Protein AF-A0A0Q5LUD0-F1 (afdb_monomer)

Radius of gyration: 12.89 Å; Cα contacts (8 Å, |Δi|>4): 163; chains: 1; bounding box: 31×31×36 Å

Structure (mmCIF, N/CA/C/O backbone):
data_AF-A0A0Q5LUD0-F1
#
_entry.id   AF-A0A0Q5LUD0-F1
#
loop_
_atom_site.group_PDB
_atom_site.id
_atom_site.type_symbol
_atom_site.label_atom_id
_atom_site.label_alt_id
_atom_site.label_comp_id
_atom_site.label_asym_id
_atom_site.label_entity_id
_atom_site.label_seq_id
_atom_site.pdbx_PDB_ins_code
_atom_site.Cartn_x
_atom_site.Cartn_y
_atom_site.Cartn_z
_atom_site.occupancy
_atom_site.B_iso_or_equiv
_atom_site.auth_seq_id
_atom_site.auth_comp_id
_atom_site.auth_asym_id
_atom_site.auth_atom_id
_atom_site.pdbx_PDB_model_num
ATOM 1 N N . MET A 1 1 ? 1.339 0.818 -21.969 1.00 47.19 1 MET A N 1
ATOM 2 C CA . MET A 1 1 ? 1.732 1.423 -20.683 1.00 47.19 1 MET A CA 1
ATOM 3 C C . MET A 1 1 ? 0.597 1.118 -19.732 1.00 47.19 1 MET A C 1
ATOM 5 O O . MET A 1 1 ? -0.522 1.495 -20.048 1.00 47.19 1 MET A O 1
ATOM 9 N N . SER A 1 2 ? 0.837 0.315 -18.699 1.00 57.78 2 SER A N 1
ATOM 10 C CA . SER A 1 2 ? -0.188 0.043 -17.688 1.00 57.78 2 SER A CA 1
ATOM 11 C C . SER A 1 2 ? 0.062 0.996 -16.536 1.00 57.78 2 SER A C 1
ATOM 13 O O . SER A 1 2 ? 1.030 0.809 -15.810 1.00 57.78 2 SER A O 1
ATOM 15 N N . GLU A 1 3 ? -0.768 2.027 -16.431 1.00 75.50 3 GLU A N 1
ATOM 16 C CA . GLU A 1 3 ? -0.729 2.999 -15.338 1.00 75.50 3 GLU A CA 1
ATOM 17 C C . GLU A 1 3 ? -1.113 2.329 -14.009 1.00 75.50 3 GLU A C 1
ATOM 19 O O . GLU A 1 3 ? -1.827 1.318 -13.990 1.00 75.50 3 GLU A O 1
ATOM 24 N N . MET A 1 4 ? -0.617 2.878 -12.898 1.00 87.62 4 MET A N 1
ATOM 25 C CA . MET A 1 4 ? -0.999 2.450 -11.552 1.00 87.62 4 MET A CA 1
ATOM 26 C C . MET A 1 4 ? -2.492 2.717 -11.320 1.00 87.62 4 MET A C 1
ATOM 28 O O . MET A 1 4 ? -3.023 3.756 -11.706 1.00 87.62 4 MET A O 1
ATOM 32 N N . ARG A 1 5 ? -3.179 1.774 -10.675 1.00 90.25 5 ARG A N 1
ATOM 33 C CA . ARG A 1 5 ? -4.591 1.879 -10.305 1.00 90.25 5 ARG A CA 1
ATOM 34 C C . ARG A 1 5 ? -4.739 1.796 -8.799 1.00 90.25 5 ARG A C 1
ATOM 36 O O . ARG A 1 5 ? -4.110 0.965 -8.143 1.00 90.25 5 ARG A O 1
ATOM 43 N N . VAL A 1 6 ? -5.624 2.635 -8.278 1.00 90.38 6 VAL A N 1
ATOM 44 C CA . VAL A 1 6 ? -5.990 2.651 -6.865 1.00 90.38 6 VAL A CA 1
ATOM 45 C C . VAL A 1 6 ? -7.491 2.449 -6.741 1.00 90.38 6 VAL A C 1
ATOM 47 O O . VAL A 1 6 ? -8.281 3.109 -7.415 1.00 90.38 6 VAL A O 1
ATOM 50 N N . PHE A 1 7 ? -7.876 1.530 -5.868 1.00 91.31 7 PHE A N 1
ATOM 51 C CA . PHE A 1 7 ? -9.253 1.262 -5.484 1.00 91.31 7 PHE A CA 1
ATOM 52 C C . PHE A 1 7 ? -9.425 1.672 -4.028 1.00 91.31 7 PHE A C 1
ATOM 54 O O . PHE A 1 7 ? -8.546 1.420 -3.212 1.00 91.31 7 PHE A O 1
ATOM 61 N N . ILE A 1 8 ? -10.545 2.298 -3.689 1.00 91.25 8 ILE A N 1
ATOM 62 C CA . ILE A 1 8 ? -10.784 2.824 -2.345 1.00 91.25 8 ILE A CA 1
ATOM 63 C C . ILE A 1 8 ? -12.056 2.180 -1.815 1.00 91.25 8 ILE A C 1
ATOM 65 O O . ILE A 1 8 ? -13.118 2.296 -2.427 1.00 91.25 8 ILE A O 1
ATOM 69 N N . ILE A 1 9 ? -11.943 1.499 -0.680 1.00 88.88 9 ILE A N 1
ATOM 70 C CA . ILE A 1 9 ? -13.078 1.031 0.107 1.00 88.88 9 ILE A CA 1
ATOM 71 C C . ILE A 1 9 ? -13.121 1.905 1.353 1.00 88.88 9 ILE A C 1
ATOM 73 O O . ILE A 1 9 ? -12.400 1.676 2.323 1.00 88.88 9 ILE A O 1
ATOM 77 N N . ASP A 1 10 ? -13.943 2.946 1.281 1.00 88.19 10 ASP A N 1
ATOM 78 C CA . ASP A 1 10 ? -14.176 3.860 2.389 1.00 88.19 10 ASP A CA 1
ATOM 79 C C . ASP A 1 10 ? -15.261 3.296 3.311 1.00 88.19 10 ASP A C 1
ATOM 81 O O . ASP A 1 10 ? -16.416 3.112 2.917 1.00 88.19 10 ASP A O 1
ATOM 85 N N . THR A 1 11 ? -14.874 3.004 4.546 1.00 84.19 11 THR A N 1
ATOM 86 C CA . THR A 1 11 ? -15.768 2.523 5.601 1.00 84.19 11 THR A CA 1
ATOM 87 C C . THR A 1 11 ? -16.035 3.592 6.662 1.00 84.19 11 THR A C 1
ATOM 89 O O . THR A 1 11 ? -16.627 3.292 7.696 1.00 84.19 11 THR A O 1
ATOM 92 N N . GLY A 1 12 ? -15.656 4.853 6.430 1.00 82.38 12 GLY A N 1
ATOM 93 C CA . GLY A 1 12 ? -15.814 5.954 7.387 1.00 82.38 12 GLY A CA 1
ATOM 94 C C . GLY A 1 12 ? -17.266 6.231 7.798 1.00 82.38 12 GLY A C 1
ATOM 95 O O . GLY A 1 12 ? -17.514 6.782 8.867 1.00 82.38 12 GLY A O 1
ATOM 96 N N . HIS A 1 13 ? -18.233 5.791 6.989 1.00 81.94 13 HIS A N 1
ATOM 97 C CA . HIS A 1 13 ? -19.666 5.856 7.295 1.00 81.94 13 HIS A CA 1
ATOM 98 C C . HIS A 1 13 ? -20.258 4.541 7.836 1.00 81.94 13 HIS A C 1
ATOM 100 O O . HIS A 1 13 ? -21.471 4.450 8.025 1.00 81.94 13 HI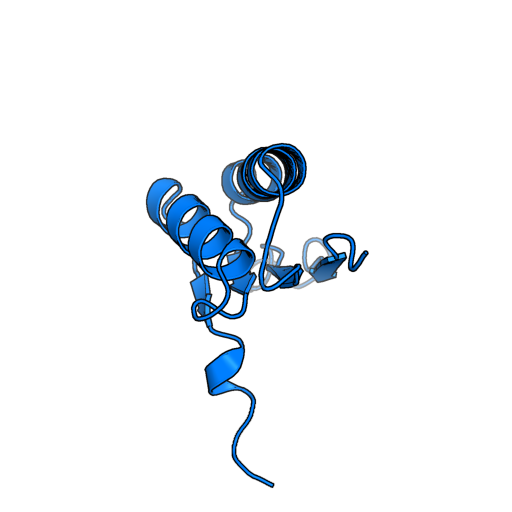S A O 1
ATOM 106 N N . MET A 1 14 ? -19.435 3.517 8.071 1.00 80.81 14 MET A N 1
ATOM 107 C CA . MET A 1 14 ? -19.853 2.269 8.714 1.00 80.81 14 MET A CA 1
ATOM 108 C C . MET A 1 14 ? -19.820 2.392 10.246 1.00 80.81 14 MET A C 1
ATOM 110 O O . MET A 1 14 ? -19.491 3.442 10.805 1.00 80.81 14 MET A O 1
ATOM 114 N N . ALA A 1 15 ? -20.210 1.311 10.931 1.00 74.88 15 ALA A N 1
ATOM 115 C CA . ALA A 1 15 ? -20.168 1.230 12.388 1.00 74.88 15 ALA A CA 1
ATOM 116 C C . ALA A 1 15 ? -18.757 1.569 12.925 1.00 74.88 15 ALA A C 1
ATOM 118 O O . ALA A 1 15 ? -17.782 1.249 12.245 1.00 74.88 15 ALA A O 1
ATOM 119 N N . PRO A 1 16 ? -18.623 2.197 14.111 1.00 74.06 16 PRO A N 1
ATOM 120 C CA . PRO A 1 16 ? -17.337 2.642 14.666 1.00 74.06 16 PRO A CA 1
ATOM 121 C C . PRO A 1 16 ? -16.238 1.577 14.698 1.00 74.06 16 PRO A C 1
ATOM 123 O O . PRO A 1 16 ? -15.068 1.880 14.501 1.00 74.06 16 PRO A O 1
ATOM 126 N N . GLU A 1 17 ? -16.614 0.316 14.888 1.00 69.25 17 GLU A N 1
ATOM 127 C CA . GLU A 1 17 ? -15.705 -0.832 14.929 1.00 69.25 17 GLU A CA 1
ATOM 128 C C . GLU A 1 17 ? -15.150 -1.208 13.543 1.00 69.25 17 GLU A C 1
ATOM 130 O O . GLU A 1 17 ? -14.185 -1.962 13.442 1.00 69.25 17 GLU A O 1
ATOM 135 N N . LEU A 1 18 ? -15.772 -0.692 12.481 1.00 65.56 18 LEU A N 1
ATOM 136 C CA . LEU A 1 18 ? -15.399 -0.861 11.077 1.00 65.56 18 LEU A CA 1
ATOM 137 C C . LEU A 1 18 ? -14.825 0.428 10.473 1.00 65.56 18 LEU A C 1
ATOM 139 O O . LEU A 1 18 ? -14.522 0.448 9.280 1.00 65.56 18 LEU A O 1
ATOM 143 N N . GLN A 1 19 ? -14.694 1.501 11.263 1.00 69.25 19 GLN A N 1
ATOM 144 C CA . GLN A 1 19 ? -14.129 2.766 10.803 1.00 69.25 19 GLN A CA 1
ATOM 145 C C . GLN A 1 19 ? -12.624 2.605 10.571 1.00 69.25 19 GLN A C 1
ATOM 147 O O . GLN A 1 19 ? -11.856 2.320 11.486 1.00 69.25 19 GLN A O 1
ATOM 152 N N . GLY A 1 20 ? -12.221 2.774 9.315 1.00 73.00 20 GLY A N 1
ATOM 153 C CA . GLY A 1 20 ? -10.863 2.540 8.835 1.00 73.00 20 GLY A CA 1
ATOM 154 C C . GLY A 1 20 ? -10.940 1.968 7.429 1.00 73.00 20 GLY A C 1
ATOM 155 O O . GLY A 1 20 ? -11.345 0.824 7.245 1.00 73.00 20 GLY A O 1
ATOM 156 N N . GLY A 1 21 ? -10.621 2.782 6.425 1.00 88.06 21 GLY A N 1
ATOM 157 C CA . GLY A 1 21 ? -10.765 2.353 5.042 1.00 88.06 21 GLY A CA 1
ATOM 158 C C . GLY A 1 21 ? -9.651 1.406 4.592 1.00 88.06 21 GLY A C 1
ATOM 159 O O . GLY A 1 21 ? -8.639 1.207 5.270 1.00 88.06 21 GLY A O 1
ATOM 160 N N . LEU A 1 22 ? -9.843 0.819 3.416 1.00 90.44 22 LEU A N 1
ATOM 161 C CA . LEU A 1 22 ? -8.877 -0.037 2.736 1.00 90.44 22 LEU A CA 1
ATOM 162 C C . LEU A 1 22 ? -8.577 0.570 1.367 1.00 90.44 22 LEU A C 1
ATOM 164 O O . LEU A 1 22 ? -9.506 0.878 0.618 1.00 90.44 22 LEU A O 1
ATOM 168 N N . ILE A 1 23 ? -7.300 0.691 1.009 1.00 93.62 23 ILE A N 1
ATOM 169 C CA . ILE A 1 23 ? -6.919 0.972 -0.378 1.00 93.62 23 ILE A CA 1
ATOM 170 C C . ILE A 1 23 ? -6.381 -0.280 -1.059 1.00 93.62 23 ILE A C 1
ATOM 172 O O . ILE A 1 23 ? -5.554 -0.996 -0.506 1.00 93.62 23 ILE A O 1
ATOM 176 N N . GLY A 1 24 ? -6.854 -0.547 -2.269 1.00 93.06 24 GLY A N 1
ATOM 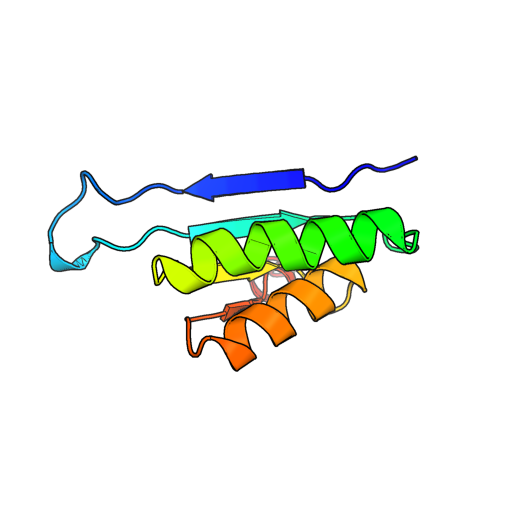177 C CA . GLY A 1 24 ? -6.299 -1.537 -3.180 1.00 93.06 24 GLY A CA 1
ATOM 178 C C . GLY A 1 24 ? -5.328 -0.870 -4.143 1.00 93.06 24 GLY A C 1
ATOM 179 O O . GLY A 1 24 ? -5.684 0.128 -4.763 1.00 93.06 24 GLY A O 1
ATOM 180 N N . VAL A 1 25 ? -4.129 -1.420 -4.295 1.00 93.94 25 VAL A N 1
ATOM 181 C CA . VAL A 1 25 ? -3.107 -0.929 -5.221 1.00 93.94 25 VAL A CA 1
ATOM 182 C C . VAL A 1 25 ? -2.766 -2.017 -6.230 1.00 93.94 25 VAL A C 1
ATOM 184 O O . VAL A 1 25 ? -2.351 -3.121 -5.871 1.00 93.94 25 VAL A O 1
ATOM 187 N N . GLU A 1 26 ? -2.903 -1.678 -7.505 1.00 91.44 26 GLU A N 1
ATOM 188 C CA . GLU A 1 26 ? -2.489 -2.496 -8.641 1.00 91.44 26 GLU A CA 1
ATOM 189 C C . GLU A 1 26 ? -1.569 -1.655 -9.533 1.00 91.44 26 GLU A C 1
ATOM 191 O O . GLU A 1 26 ? -1.786 -0.460 -9.722 1.00 91.44 26 GLU A O 1
ATOM 196 N N . GLY A 1 27 ? -0.525 -2.252 -10.101 1.00 85.94 27 GLY A N 1
ATOM 197 C CA . GLY A 1 27 ? 0.366 -1.514 -10.988 1.00 85.94 27 GLY A CA 1
ATOM 198 C C . GLY A 1 27 ? 1.190 -2.403 -11.901 1.00 85.94 27 GLY A C 1
ATOM 199 O O . GLY A 1 27 ? 1.125 -3.630 -11.844 1.00 85.94 27 GLY A O 1
ATOM 200 N N . SER A 1 28 ? 1.964 -1.754 -12.769 1.00 81.94 28 SER A N 1
ATOM 201 C CA . SER A 1 28 ? 2.812 -2.413 -13.763 1.00 81.94 28 SER A CA 1
ATOM 202 C C . SER A 1 28 ? 3.797 -3.407 -13.136 1.00 81.94 28 SER A C 1
ATOM 204 O O . SER A 1 28 ? 4.426 -3.133 -12.112 1.00 81.94 28 SER A O 1
ATOM 206 N N . SER A 1 29 ? 4.016 -4.538 -13.815 1.00 85.56 29 SER A N 1
ATOM 207 C CA . SER A 1 29 ? 5.085 -5.492 -13.485 1.00 85.56 29 SER A CA 1
ATOM 208 C C . SER A 1 29 ? 6.489 -4.949 -13.787 1.00 85.56 29 SER A C 1
ATOM 210 O O . SER A 1 29 ? 7.474 -5.518 -13.327 1.00 85.56 29 SER A O 1
ATOM 212 N N . ASN A 1 30 ? 6.596 -3.857 -14.550 1.00 90.44 30 ASN A N 1
ATOM 213 C CA . ASN A 1 30 ? 7.852 -3.165 -14.839 1.00 90.44 30 ASN A CA 1
ATOM 214 C C . ASN A 1 30 ? 7.668 -1.645 -14.670 1.00 90.44 30 ASN A C 1
ATOM 216 O O . ASN A 1 30 ? 7.545 -0.931 -15.669 1.00 90.44 30 ASN A O 1
ATOM 220 N N . PRO A 1 31 ? 7.568 -1.149 -13.424 1.00 91.94 31 PRO A N 1
ATOM 221 C CA . PRO A 1 31 ? 7.277 0.252 -13.176 1.00 91.94 31 PRO A CA 1
ATOM 222 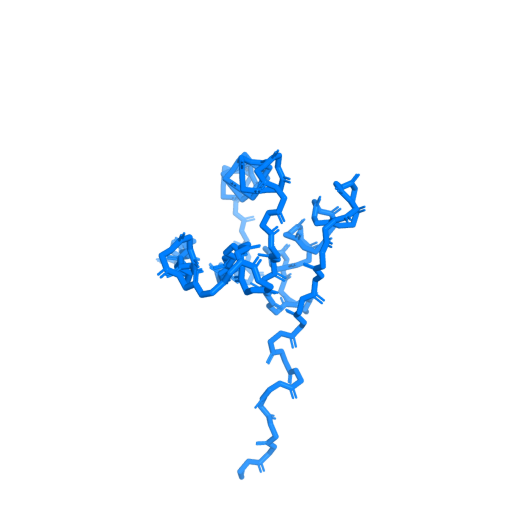C C . PRO A 1 31 ? 8.513 1.133 -13.378 1.00 91.94 31 PRO A C 1
ATOM 224 O O . PRO A 1 31 ? 9.629 0.826 -12.937 1.00 91.94 31 PRO A O 1
ATOM 227 N N . THR A 1 32 ? 8.283 2.279 -13.996 1.00 93.75 32 THR A N 1
ATOM 228 C CA . THR A 1 32 ? 9.212 3.397 -14.101 1.00 93.75 32 THR A CA 1
ATOM 229 C C . THR A 1 32 ? 9.515 4.000 -12.722 1.00 93.75 32 THR A C 1
ATOM 231 O O . THR A 1 32 ? 8.757 3.819 -11.765 1.00 93.75 32 THR A O 1
ATOM 234 N N . PRO A 1 33 ? 10.610 4.769 -12.578 1.00 94.38 33 PRO A N 1
ATOM 235 C CA . PRO A 1 33 ? 10.887 5.494 -11.338 1.00 94.38 33 PRO A CA 1
ATOM 236 C C . PRO A 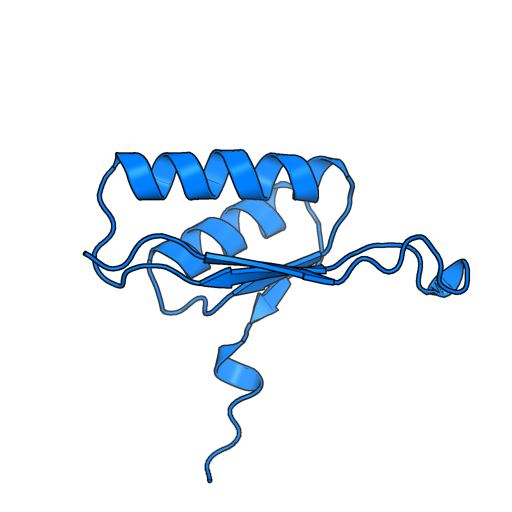1 33 ? 9.768 6.456 -10.911 1.00 94.38 33 PRO A C 1
ATOM 238 O O . PRO A 1 33 ? 9.591 6.675 -9.714 1.00 94.38 33 PRO A O 1
ATOM 241 N N . ALA A 1 34 ? 9.022 7.017 -11.869 1.00 93.38 34 ALA A N 1
ATOM 242 C CA . ALA A 1 34 ? 7.887 7.895 -11.593 1.00 93.38 34 ALA A CA 1
ATOM 243 C C . ALA A 1 34 ? 6.718 7.117 -10.971 1.00 93.38 34 ALA A C 1
ATOM 245 O O . ALA A 1 34 ? 6.256 7.497 -9.902 1.00 93.38 34 ALA A O 1
ATOM 246 N N . GLU A 1 35 ? 6.334 5.977 -11.554 1.00 92.44 35 GLU A N 1
ATOM 247 C CA . GLU A 1 35 ? 5.268 5.113 -11.014 1.00 92.44 35 GLU A CA 1
ATOM 248 C C . GLU A 1 35 ? 5.618 4.574 -9.617 1.00 92.44 35 GLU A C 1
ATOM 250 O O . GLU A 1 35 ? 4.765 4.482 -8.739 1.00 92.44 35 GLU A O 1
ATOM 255 N N . LYS A 1 36 ? 6.896 4.260 -9.362 1.00 94.75 36 LYS A N 1
ATOM 256 C CA . LYS A 1 36 ? 7.349 3.867 -8.015 1.00 94.75 36 LYS A CA 1
ATOM 257 C C . LYS A 1 36 ? 7.171 4.995 -7.000 1.00 94.75 36 LYS A C 1
ATOM 259 O O . LYS A 1 36 ? 6.768 4.736 -5.869 1.00 94.75 36 LYS A O 1
ATOM 264 N N . ARG A 1 37 ? 7.499 6.230 -7.390 1.00 95.50 37 ARG A N 1
ATOM 265 C CA . ARG A 1 37 ? 7.343 7.409 -6.532 1.00 95.50 37 ARG A CA 1
ATOM 266 C C . ARG A 1 37 ? 5.872 7.678 -6.242 1.00 95.50 37 ARG A C 1
ATOM 268 O O . ARG A 1 37 ? 5.516 7.812 -5.078 1.00 95.50 37 ARG A O 1
ATOM 275 N N . GLU A 1 38 ? 5.046 7.679 -7.280 1.00 94.19 38 GLU A N 1
ATOM 276 C CA . GLU A 1 38 ? 3.598 7.853 -7.175 1.00 94.19 38 GLU A CA 1
ATOM 277 C C . GLU A 1 38 ? 2.973 6.814 -6.236 1.00 94.19 38 GLU A C 1
ATOM 279 O O . GLU A 1 38 ? 2.159 7.168 -5.383 1.00 94.19 38 GLU A O 1
ATOM 284 N N . CYS A 1 39 ? 3.409 5.552 -6.324 1.00 95.25 39 CYS A N 1
ATOM 285 C CA . CYS A 1 39 ? 2.975 4.502 -5.408 1.00 95.25 39 CYS A CA 1
ATOM 286 C C . CYS A 1 39 ? 3.280 4.851 -3.951 1.00 95.25 39 CYS A C 1
ATOM 288 O O . CYS A 1 39 ? 2.387 4.795 -3.109 1.00 95.25 39 CYS A O 1
ATOM 290 N N . VAL A 1 40 ? 4.526 5.217 -3.643 1.00 95.88 40 VAL A N 1
ATOM 291 C CA . VAL A 1 40 ? 4.925 5.544 -2.268 1.00 95.88 40 VAL A CA 1
ATOM 292 C C . VAL A 1 40 ? 4.178 6.776 -1.766 1.00 95.88 40 VAL A C 1
ATOM 294 O O . VAL A 1 40 ? 3.650 6.745 -0.657 1.00 95.88 40 VAL A O 1
ATOM 297 N N . GLU A 1 41 ? 4.099 7.840 -2.565 1.00 96.38 41 GLU A N 1
ATOM 298 C CA . GLU A 1 41 ? 3.411 9.082 -2.194 1.00 96.38 41 GLU A CA 1
ATOM 299 C C . GLU A 1 41 ? 1.927 8.830 -1.916 1.00 96.38 41 GLU A C 1
ATOM 301 O O . GLU A 1 41 ? 1.433 9.199 -0.850 1.00 96.38 41 GLU A O 1
ATOM 306 N N . THR A 1 42 ? 1.241 8.134 -2.825 1.00 95.25 42 THR A N 1
ATOM 307 C CA . THR A 1 42 ? -0.186 7.828 -2.694 1.00 95.25 42 THR A CA 1
ATOM 308 C C . THR A 1 42 ? -0.448 6.936 -1.488 1.00 95.25 42 THR A C 1
ATOM 310 O O . THR A 1 42 ? -1.258 7.289 -0.634 1.00 95.25 42 THR A O 1
ATOM 313 N N . VAL A 1 43 ? 0.263 5.810 -1.363 1.00 95.88 43 VAL A N 1
ATOM 314 C CA . VAL A 1 43 ? 0.066 4.869 -0.249 1.00 95.88 43 VAL A CA 1
ATOM 315 C C . VAL A 1 43 ? 0.364 5.546 1.087 1.00 95.88 43 VAL A C 1
ATOM 317 O O . VAL A 1 43 ? -0.420 5.403 2.022 1.00 95.88 43 VAL A O 1
ATOM 320 N N . SER A 1 44 ? 1.421 6.359 1.169 1.00 96.69 44 SER A N 1
ATOM 321 C CA . SER A 1 44 ? 1.778 7.071 2.403 1.00 96.69 44 SER A CA 1
ATOM 322 C C . SER A 1 44 ? 0.655 7.983 2.904 1.00 96.69 44 SER A C 1
ATOM 324 O O . SER A 1 44 ? 0.429 8.047 4.110 1.00 96.69 44 SER A O 1
ATOM 326 N N . GLN A 1 45 ? -0.087 8.654 2.014 1.00 94.94 45 GLN A N 1
ATOM 327 C CA . GLN A 1 45 ? -1.213 9.509 2.417 1.00 94.94 45 GLN A CA 1
ATOM 328 C C . GLN A 1 45 ? -2.319 8.731 3.139 1.00 94.94 45 GLN A C 1
ATOM 330 O O . GLN A 1 45 ? -2.869 9.228 4.120 1.00 94.94 45 GLN A O 1
ATOM 335 N N . TYR A 1 46 ? -2.627 7.515 2.685 1.00 92.94 46 TYR A N 1
ATOM 336 C CA . TYR A 1 46 ? -3.649 6.663 3.303 1.00 92.94 46 TYR A CA 1
ATOM 337 C C . TYR A 1 46 ? -3.128 5.951 4.553 1.00 92.94 46 TYR A C 1
ATOM 339 O O . TYR A 1 46 ? -3.834 5.865 5.556 1.00 92.94 46 TYR A O 1
ATOM 347 N N . VAL A 1 47 ? -1.862 5.530 4.539 1.00 93.62 47 VAL A N 1
ATOM 348 C CA . VAL A 1 47 ? -1.175 4.988 5.718 1.00 93.62 47 VAL A CA 1
ATOM 349 C C . VAL A 1 47 ? -1.192 5.995 6.874 1.00 93.62 47 VAL A C 1
ATOM 351 O O . VAL A 1 47 ? -1.523 5.627 7.997 1.00 93.62 47 VAL A O 1
ATOM 354 N N . MET A 1 48 ? -0.917 7.279 6.611 1.00 93.12 48 MET A N 1
ATOM 355 C CA . MET A 1 48 ? -0.989 8.340 7.631 1.00 93.12 48 MET A CA 1
ATOM 356 C C . MET A 1 48 ? -2.400 8.544 8.199 1.00 93.12 48 MET A C 1
ATOM 358 O O . MET A 1 48 ? -2.547 9.036 9.314 1.00 93.12 48 MET A O 1
ATOM 362 N N . GLN A 1 49 ? -3.433 8.159 7.451 1.00 90.06 49 GLN A N 1
ATOM 363 C CA . GLN A 1 49 ? -4.823 8.170 7.909 1.00 90.06 49 GLN A CA 1
ATOM 364 C C . GLN A 1 49 ? -5.206 6.873 8.645 1.00 90.06 49 GLN A C 1
ATOM 366 O O . GLN A 1 49 ? -6.349 6.734 9.073 1.00 90.06 49 GLN A O 1
ATOM 371 N N . GLY A 1 50 ? -4.276 5.923 8.789 1.00 89.88 50 GLY A N 1
ATOM 372 C CA . GLY A 1 50 ? -4.497 4.631 9.440 1.00 89.88 50 GLY A CA 1
ATOM 373 C C . GLY A 1 50 ? -5.212 3.598 8.567 1.00 89.88 50 GLY A C 1
ATOM 374 O O . GLY A 1 50 ? -5.720 2.610 9.092 1.00 89.88 50 GLY A O 1
ATOM 375 N N . TRP A 1 51 ? -5.291 3.818 7.252 1.00 92.75 51 TRP A N 1
ATOM 376 C CA . TRP A 1 51 ? -6.011 2.924 6.347 1.00 92.75 51 TRP A CA 1
ATOM 377 C C . TRP A 1 51 ? -5.197 1.665 6.059 1.00 92.75 51 TRP A C 1
ATOM 379 O O . TRP A 1 51 ? -3.976 1.714 5.900 1.00 92.75 51 TRP A O 1
ATOM 389 N N . ALA A 1 52 ? -5.888 0.533 5.948 1.00 92.75 52 ALA A N 1
ATOM 390 C CA . ALA A 1 52 ? -5.276 -0.720 5.538 1.00 92.75 52 ALA A CA 1
ATOM 391 C C . ALA A 1 52 ? -4.894 -0.678 4.049 1.00 92.75 52 ALA A C 1
ATOM 393 O O . ALA A 1 52 ? -5.539 -0.006 3.238 1.00 92.75 52 ALA A O 1
ATOM 394 N N . ILE A 1 53 ? -3.870 -1.445 3.675 1.00 95.06 53 ILE A N 1
ATOM 395 C CA . ILE A 1 53 ? -3.352 -1.512 2.305 1.00 95.06 53 ILE A CA 1
ATOM 396 C C . ILE A 1 53 ? -3.541 -2.925 1.755 1.00 95.06 53 ILE A C 1
ATOM 398 O O . ILE A 1 53 ? -3.153 -3.901 2.390 1.00 95.06 53 ILE A O 1
ATOM 402 N N . ALA A 1 54 ? -4.094 -3.053 0.557 1.00 94.56 54 ALA A N 1
ATOM 403 C CA . ALA A 1 54 ? -4.199 -4.305 -0.174 1.00 94.56 54 ALA A CA 1
ATOM 404 C C . ALA A 1 54 ? -3.439 -4.220 -1.496 1.00 94.56 54 ALA A C 1
ATOM 406 O O . ALA A 1 54 ? -3.668 -3.312 -2.288 1.00 94.56 54 ALA A O 1
ATOM 407 N N . ALA A 1 55 ? -2.555 -5.176 -1.763 1.00 94.00 55 ALA A N 1
ATOM 408 C CA . ALA A 1 55 ? -1.856 -5.265 -3.043 1.00 94.00 55 ALA A CA 1
ATOM 409 C C . ALA A 1 55 ? -1.374 -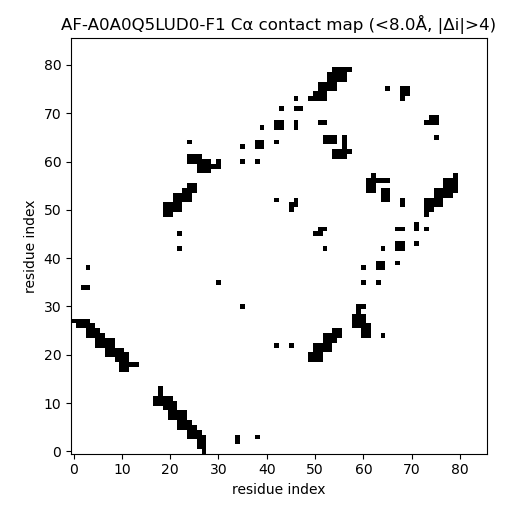6.694 -3.321 1.00 94.00 55 ALA A C 1
ATOM 411 O O . ALA A 1 55 ? -1.299 -7.528 -2.414 1.00 94.00 55 ALA A O 1
ATOM 412 N N . ASP A 1 56 ? -1.011 -6.983 -4.570 1.00 92.19 56 ASP A N 1
ATOM 413 C CA . ASP A 1 56 ? -0.231 -8.179 -4.900 1.00 92.19 56 ASP A CA 1
ATOM 414 C C . ASP A 1 56 ? 1.258 -7.922 -4.615 1.00 92.19 56 ASP A C 1
ATOM 416 O O . ASP A 1 56 ? 1.962 -7.280 -5.402 1.00 92.19 56 ASP A O 1
ATOM 420 N N . ALA A 1 57 ? 1.743 -8.456 -3.491 1.00 91.75 57 ALA A N 1
ATOM 421 C CA . ALA A 1 57 ? 3.129 -8.305 -3.048 1.00 91.75 57 ALA A CA 1
ATOM 422 C C . ALA A 1 57 ? 4.167 -9.000 -3.955 1.00 91.75 57 ALA A C 1
ATOM 424 O O . ALA A 1 57 ? 5.366 -8.809 -3.753 1.00 91.75 57 ALA A O 1
ATOM 425 N N . HIS A 1 58 ? 3.744 -9.803 -4.937 1.00 90.75 58 HIS A N 1
ATOM 426 C CA . HIS A 1 58 ? 4.637 -10.383 -5.943 1.00 90.75 58 HIS A CA 1
ATOM 427 C C . HIS A 1 58 ? 4.914 -9.431 -7.112 1.00 90.75 58 HIS A C 1
ATOM 429 O O . HIS A 1 58 ? 5.838 -9.668 -7.891 1.00 90.75 58 HIS A O 1
ATOM 435 N N . THR A 1 59 ? 4.160 -8.338 -7.231 1.00 91.38 59 THR A N 1
ATOM 436 C CA . THR A 1 59 ? 4.438 -7.279 -8.208 1.00 91.38 59 THR A CA 1
ATOM 437 C C . THR A 1 59 ? 5.361 -6.214 -7.606 1.00 91.38 59 THR A C 1
ATOM 439 O O . THR A 1 59 ? 5.273 -5.943 -6.408 1.00 91.38 59 THR A O 1
ATOM 442 N N . PRO A 1 60 ? 6.222 -5.538 -8.393 1.00 94.38 60 PRO A N 1
ATOM 443 C CA . PRO A 1 60 ? 7.086 -4.488 -7.850 1.00 94.38 60 PRO A CA 1
ATOM 444 C C . PRO A 1 60 ? 6.322 -3.322 -7.203 1.00 94.38 60 PRO A C 1
ATOM 446 O O . PRO A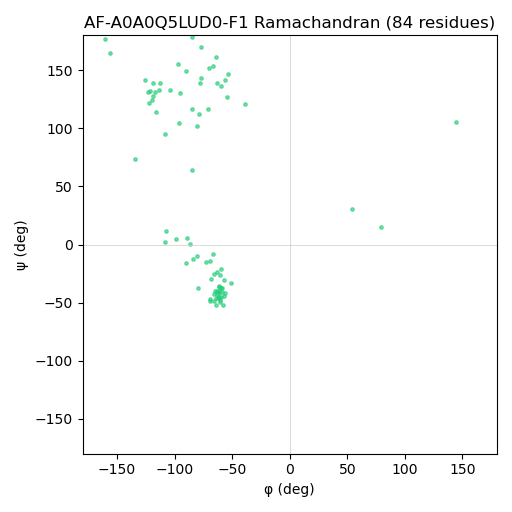 1 60 ? 6.768 -2.800 -6.186 1.00 94.38 60 PRO A O 1
ATOM 449 N N . ILE A 1 61 ? 5.174 -2.922 -7.765 1.00 94.75 61 ILE A N 1
ATOM 450 C CA . ILE A 1 61 ? 4.313 -1.882 -7.178 1.00 94.75 61 ILE A CA 1
ATOM 451 C C . ILE A 1 61 ? 3.648 -2.382 -5.894 1.00 94.75 61 ILE A C 1
ATOM 453 O O . ILE A 1 61 ? 3.699 -1.697 -4.876 1.00 94.75 61 ILE A O 1
ATOM 457 N N . GLY A 1 62 ? 3.072 -3.586 -5.899 1.00 94.31 62 GLY A N 1
ATOM 458 C CA . GLY A 1 62 ? 2.421 -4.110 -4.702 1.00 94.31 62 GLY A CA 1
ATOM 459 C C . GLY A 1 62 ? 3.398 -4.433 -3.572 1.00 94.31 62 GLY A C 1
ATOM 460 O O . GLY A 1 62 ? 3.051 -4.262 -2.407 1.00 94.31 62 GLY A O 1
ATOM 461 N N . TRP A 1 63 ? 4.644 -4.797 -3.887 1.00 95.25 63 TRP A N 1
ATOM 462 C CA . TRP A 1 63 ? 5.713 -4.914 -2.895 1.00 95.25 63 TRP A CA 1
ATOM 463 C C . TRP A 1 63 ? 6.077 -3.562 -2.269 1.00 95.25 63 TRP A C 1
ATOM 465 O O . TRP A 1 63 ? 6.226 -3.475 -1.052 1.00 95.25 63 TRP A O 1
ATOM 475 N N . LEU A 1 64 ? 6.166 -2.489 -3.067 1.00 96.50 64 LEU A N 1
ATOM 476 C CA . LEU A 1 64 ? 6.375 -1.139 -2.532 1.00 96.50 64 LEU A CA 1
ATOM 477 C C . LEU A 1 64 ? 5.220 -0.716 -1.619 1.00 96.50 64 LEU A C 1
ATOM 479 O O . LEU A 1 64 ? 5.471 -0.236 -0.517 1.00 96.50 64 LEU A O 1
ATOM 483 N N . ALA A 1 65 ? 3.974 -0.958 -2.032 1.00 96.00 65 ALA A N 1
ATOM 484 C CA . ALA A 1 65 ? 2.802 -0.692 -1.203 1.00 96.00 65 ALA A CA 1
ATOM 485 C C . ALA A 1 65 ? 2.841 -1.479 0.121 1.00 96.00 65 ALA A C 1
ATOM 487 O O . ALA A 1 65 ? 2.546 -0.914 1.174 1.00 96.00 65 ALA A O 1
ATOM 488 N N . ALA A 1 66 ? 3.264 -2.749 0.085 1.00 96.06 66 ALA A N 1
ATOM 489 C CA . ALA A 1 66 ? 3.432 -3.581 1.275 1.00 96.06 66 ALA A CA 1
ATOM 490 C C . ALA A 1 66 ? 4.485 -3.014 2.240 1.00 96.06 66 ALA A C 1
ATOM 492 O O . ALA A 1 66 ? 4.217 -2.901 3.433 1.00 96.06 66 ALA A O 1
ATOM 493 N N . LEU A 1 67 ? 5.648 -2.593 1.730 1.00 97.75 67 LEU A N 1
ATOM 494 C CA . LEU A 1 67 ? 6.687 -1.965 2.553 1.00 97.75 67 LEU A CA 1
ATOM 495 C C . LEU A 1 67 ? 6.234 -0.641 3.169 1.00 97.75 67 LEU A C 1
ATOM 497 O O . LEU A 1 67 ? 6.557 -0.348 4.320 1.00 97.75 67 LEU A O 1
ATOM 501 N N . THR A 1 68 ? 5.501 0.181 2.415 1.00 97.00 68 THR A N 1
ATOM 502 C CA . THR A 1 68 ? 4.959 1.441 2.939 1.00 97.00 68 THR A CA 1
ATOM 503 C C . THR A 1 68 ? 3.927 1.176 4.039 1.00 97.00 68 THR A C 1
ATOM 505 O O . THR A 1 68 ? 3.958 1.849 5.068 1.00 97.00 68 THR A O 1
ATOM 508 N N . ALA A 1 69 ? 3.072 0.161 3.868 1.00 95.56 69 ALA A N 1
ATOM 509 C CA . ALA A 1 69 ? 2.120 -0.278 4.888 1.00 95.56 69 ALA A CA 1
ATOM 510 C C . ALA A 1 69 ? 2.825 -0.746 6.173 1.00 95.56 69 ALA A C 1
ATOM 512 O O . ALA A 1 69 ? 2.486 -0.296 7.267 1.00 95.56 69 ALA A O 1
ATOM 513 N N . GLU A 1 70 ? 3.846 -1.598 6.024 1.00 95.94 70 GLU A N 1
ATOM 514 C CA . GLU A 1 70 ? 4.664 -2.107 7.128 1.00 95.94 70 GLU A CA 1
ATOM 515 C C . GLU A 1 70 ? 5.363 -0.967 7.879 1.00 95.94 70 GLU A C 1
ATOM 517 O O . GLU A 1 70 ? 5.298 -0.903 9.105 1.00 95.94 70 GLU A O 1
ATOM 522 N N . THR A 1 71 ? 5.956 -0.017 7.149 1.00 96.06 71 THR A N 1
ATOM 523 C CA . THR A 1 71 ? 6.638 1.154 7.729 1.00 96.06 71 THR A CA 1
ATOM 524 C C . THR A 1 71 ? 5.685 2.028 8.547 1.00 96.06 71 THR A C 1
ATOM 526 O O . THR A 1 71 ? 6.083 2.595 9.562 1.00 96.06 71 THR A O 1
ATOM 529 N N . GLY A 1 72 ? 4.428 2.144 8.116 1.00 94.06 72 GLY A N 1
ATOM 530 C CA . GLY A 1 72 ? 3.401 2.889 8.839 1.00 94.06 72 GLY A CA 1
ATOM 531 C C . GLY A 1 72 ? 2.614 2.079 9.862 1.00 94.06 72 GLY A C 1
ATOM 532 O O . GLY A 1 72 ? 1.656 2.608 10.419 1.00 94.06 72 GLY A O 1
ATOM 533 N N . CYS A 1 73 ? 2.988 0.820 10.107 1.00 94.00 73 CYS A N 1
ATOM 534 C CA . CYS A 1 73 ? 2.313 -0.079 11.043 1.00 94.00 73 CYS A CA 1
ATOM 535 C C . CYS A 1 73 ? 0.802 -0.240 10.782 1.00 94.00 73 CYS A C 1
ATOM 537 O O . CYS A 1 73 ? 0.038 -0.469 11.723 1.00 94.00 73 CYS A O 1
ATOM 539 N N . VAL A 1 74 ? 0.359 -0.133 9.524 1.00 92.81 74 VAL A N 1
ATOM 540 C CA . VAL A 1 74 ? -1.042 -0.376 9.149 1.00 92.81 74 VAL A CA 1
ATOM 541 C C . VAL A 1 74 ? -1.225 -1.799 8.615 1.00 92.81 74 VAL A C 1
ATOM 543 O O . VAL A 1 74 ? -0.273 -2.399 8.105 1.00 92.81 74 VAL A O 1
ATOM 546 N N . PRO A 1 75 ? -2.435 -2.378 8.700 1.00 93.25 75 PRO A N 1
ATOM 547 C CA . PRO A 1 75 ? -2.681 -3.717 8.181 1.00 93.25 75 PRO A CA 1
ATOM 548 C C . PRO A 1 75 ? -2.394 -3.825 6.676 1.00 93.25 75 PRO A C 1
ATOM 550 O O . PRO A 1 75 ? -2.821 -2.976 5.893 1.00 93.25 75 PRO A O 1
ATOM 553 N N . PHE A 1 76 ? -1.732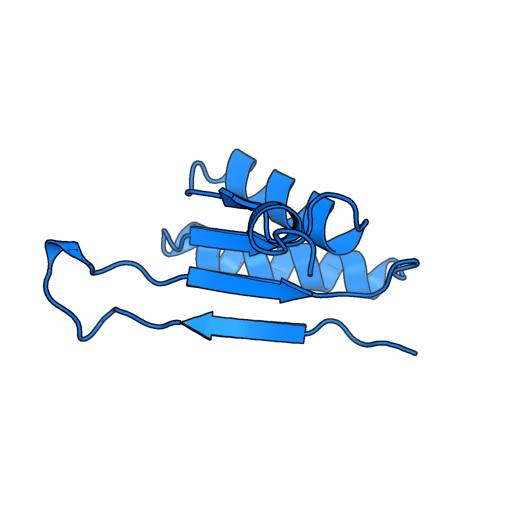 -4.912 6.270 1.00 93.81 76 PHE A N 1
ATOM 554 C CA . PHE A 1 76 ? -1.5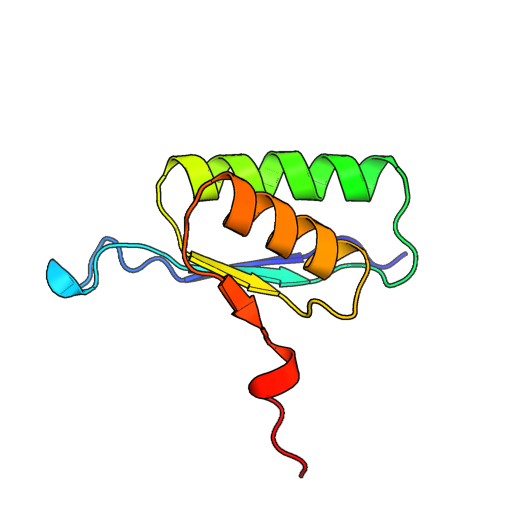11 -5.259 4.866 1.00 93.81 76 PHE A CA 1
ATOM 555 C C . PHE A 1 76 ? -2.252 -6.546 4.476 1.00 93.81 76 PHE A C 1
ATOM 557 O O . PHE A 1 76 ? -2.154 -7.567 5.161 1.00 93.81 76 PHE A O 1
ATOM 564 N N . VAL A 1 77 ? -2.955 -6.520 3.343 1.00 91.88 77 VAL A N 1
ATOM 565 C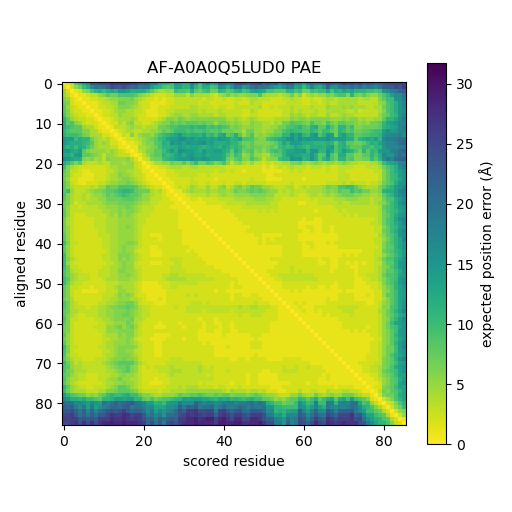 CA . VAL A 1 77 ? -3.700 -7.651 2.776 1.00 91.88 77 VAL A CA 1
ATOM 566 C C . VAL A 1 77 ? -3.093 -8.045 1.430 1.00 91.88 77 VAL A C 1
ATOM 568 O O . VAL A 1 77 ? -3.173 -7.311 0.448 1.00 91.88 77 VAL A O 1
ATOM 571 N N . ASN A 1 78 ? -2.512 -9.242 1.352 1.00 88.50 78 ASN A N 1
ATOM 572 C CA . ASN A 1 78 ? -1.955 -9.746 0.097 1.00 88.50 78 ASN A CA 1
ATOM 573 C C . ASN A 1 78 ? -3.068 -10.292 -0.823 1.00 88.50 78 ASN A C 1
ATOM 575 O O . ASN A 1 78 ? -3.655 -11.339 -0.532 1.00 88.50 78 ASN A O 1
ATOM 579 N N . LEU A 1 79 ? -3.320 -9.619 -1.952 1.00 80.25 79 LEU A N 1
ATOM 580 C CA . LEU A 1 79 ? -4.395 -9.958 -2.900 1.00 80.25 79 LEU A CA 1
ATOM 581 C C . LEU A 1 79 ? -4.196 -11.312 -3.597 1.00 80.25 79 LEU A C 1
ATOM 583 O O . LEU A 1 79 ? -5.174 -11.976 -3.937 1.00 80.25 79 LEU A O 1
ATOM 587 N N . THR A 1 80 ? -2.956 -11.786 -3.721 1.00 71.06 80 THR A N 1
ATOM 588 C CA . THR A 1 80 ? -2.641 -13.105 -4.303 1.00 71.06 80 THR A CA 1
ATOM 589 C C . THR A 1 80 ? -3.275 -14.256 -3.521 1.00 71.06 80 THR A C 1
ATOM 591 O O . THR A 1 80 ? -3.567 -15.307 -4.082 1.00 71.06 80 THR A O 1
ATOM 594 N N . ARG A 1 81 ? -3.533 -14.064 -2.218 1.00 54.66 81 ARG A N 1
ATOM 595 C CA . ARG A 1 81 ? -4.195 -15.069 -1.370 1.00 54.66 81 ARG A CA 1
ATOM 596 C C . ARG A 1 81 ? -5.719 -15.099 -1.513 1.00 54.66 81 ARG A C 1
ATOM 598 O O . ARG A 1 81 ? -6.335 -16.028 -1.000 1.00 54.66 81 ARG A O 1
ATOM 605 N N . LEU A 1 82 ? -6.327 -14.126 -2.194 1.00 54.03 82 LEU A N 1
ATOM 606 C CA . LEU A 1 82 ? -7.774 -14.091 -2.447 1.00 54.03 82 LEU A CA 1
ATOM 607 C C . LEU A 1 82 ? -8.155 -14.808 -3.754 1.00 54.03 82 LEU A C 1
ATOM 609 O O . LEU A 1 82 ? -9.315 -15.167 -3.945 1.00 54.03 82 LEU A O 1
ATOM 613 N N . GLY A 1 83 ? -7.175 -15.073 -4.625 1.00 47.81 83 GLY A N 1
ATOM 614 C CA . GLY A 1 83 ? -7.306 -15.903 -5.820 1.00 47.81 83 GLY A CA 1
ATOM 615 C C . GLY A 1 83 ? -7.109 -17.384 -5.508 1.00 47.81 83 GLY A C 1
ATOM 616 O O . GLY A 1 83 ? -6.152 -17.993 -5.976 1.00 47.81 83 GLY A O 1
ATOM 617 N N . GLY A 1 84 ? -7.998 -17.973 -4.704 1.00 40.44 84 GLY A N 1
ATOM 618 C CA . GLY A 1 84 ? -8.125 -19.428 -4.672 1.00 40.44 84 GLY A CA 1
ATOM 619 C C . GLY A 1 84 ? -8.378 -19.931 -6.095 1.00 40.44 84 GLY A C 1
ATOM 620 O O . GLY A 1 84 ? -9.264 -19.424 -6.782 1.00 40.44 84 GLY A O 1
ATOM 621 N N . THR A 1 85 ? -7.553 -20.878 -6.535 1.00 43.09 85 THR A N 1
ATOM 622 C CA . THR A 1 85 ? -7.622 -21.568 -7.829 1.00 43.09 85 THR A CA 1
ATOM 623 C C . THR A 1 85 ? -9.068 -21.868 -8.231 1.00 43.09 85 THR A C 1
ATOM 625 O O . THR A 1 85 ? -9.768 -22.577 -7.504 1.00 43.09 85 THR A O 1
ATOM 628 N N . ARG A 1 86 ? -9.496 -21.348 -9.384 1.00 38.09 86 ARG A N 1
ATOM 629 C CA . ARG A 1 86 ? -10.587 -21.937 -10.167 1.00 38.09 86 ARG A CA 1
ATOM 630 C C . ARG A 1 86 ? -10.004 -22.906 -11.179 1.00 38.09 86 ARG A C 1
ATOM 632 O O . ARG A 1 86 ? -8.931 -22.571 -11.727 1.00 38.09 86 ARG A O 1
#

Mean predicted aligned error: 5.58 Å

Sequence (86 aa):
MSEMRVFIIDTGHMAPELQGGLIGVEGSSNPTPAEKRECVETVSQYVMQGWAIAADAHTPIGWLAALTAETGCVPFVNLTRLGGTR

Solvent-accessible surface area (backbone atoms only — not comparable to full-atom values): 4822 Å² total; per-residue (Å²): 135,65,71,73,45,79,44,79,48,80,23,76,88,47,60,79,94,49,51,54,29,38,38,37,43,49,51,32,82,78,65,51,75,64,57,53,46,50,47,52,57,56,48,47,59,41,28,76,71,57,21,29,37,30,20,37,55,90,32,63,46,14,34,50,46,48,52,52,21,58,76,55,73,26,58,72,43,58,49,68,75,72,61,69,86,129

Nearest PDB structures (foldseek):
  3maj-assembly1_A-2  TM=8.376E-01  e=4.744E-01  Rhodopseudomonas palustris
  6m36-assembly1_H  TM=5.293E-01  e=1.286E-01  Bacillus subtilis subsp. subtilis str. 168
  8j78-assembly1_J  TM=8.063E-01  e=2.129E+00  Homo sapiens
  8jak-assembly1_E  TM=8.064E-01  e=2.129E+00  Homo sapiens
  8j7d-assembly1_C  TM=8.063E-01  e=2.129E+00  Homo sapiens

Secondary structure (DSSP, 8-state):
----EEEEE--TTS-GGG-S-EEEEE--SS--HHHHHHHHHHHHHHHTTT-EEEE-TTSHHHHHHHHHHHHTT--EEEGGGT----

Foldseek 3Di:
DWAKDKDKAQCCVPDPVSHAIEIEIDTDLDDDPVSLVVLLVVLLVSLVVLHEYEYQCVGPSRVSSVVSNVVSVHHYHHVVVVPDDD

pLDDT: mean 86.06, std 14.25, range [38.09, 97.75]